Protein AF-A7T7J9-F1 (afdb_monomer_lite)

InterPro domains:
  IPR000941 Enolase [PTHR11902] (1-49)
  IPR020810 Enolase, C-terminal TIM barrel domain [PF00113] (18-50)
  IPR036849 Enolase-like, C-terminal domain superfamily [G3DSA:3.20.20.120] (3-50)
  IPR036849 Enolase-like, C-terminal domain superfamily [SSF51604] (18-49)

Radius of gyration: 17.43 Å; chains: 1; bounding box: 34×29×42 Å

Sequence (50 aa):
QGVPLYKYIAGLAGNNQVILPVPAFNVINGGSHAGNKLAMQEFMLLPTGV

Secondary structure (DSSP, 8-state):
--S-HHHHHHHHTT-----PPPP-EEEEE-GGG-SSS--SSEEEE-----

pLDDT: mean 96.19, std 6.79, range [61.91, 98.81]

Structure (mmCIF, N/CA/C/O backbone):
data_AF-A7T7J9-F1
#
_entry.id   AF-A7T7J9-F1
#
loop_
_atom_site.group_PDB
_atom_site.id
_atom_site.type_symbol
_atom_site.label_atom_id
_atom_site.label_alt_id
_atom_site.label_comp_id
_atom_site.label_asym_id
_atom_site.label_entity_id
_atom_site.label_seq_id
_atom_site.pdbx_PDB_ins_code
_atom_site.Cartn_x
_atom_site.Cartn_y
_atom_site.Cartn_z
_atom_site.occupancy
_atom_site.B_iso_or_equiv
_atom_site.auth_seq_id
_atom_site.auth_comp_id
_atom_site.auth_asym_id
_atom_site.auth_atom_id
_atom_site.pdbx_PDB_model_num
ATOM 1 N N . GLN A 1 1 ? -15.497 14.841 19.443 1.00 65.25 1 GLN A N 1
ATOM 2 C CA . GLN A 1 1 ? -15.320 13.471 19.970 1.00 65.25 1 GLN A CA 1
ATOM 3 C C . GLN A 1 1 ? -13.825 13.284 20.207 1.00 65.25 1 GLN A C 1
ATOM 5 O O . GLN A 1 1 ? -13.077 13.412 19.251 1.00 65.25 1 GLN A O 1
ATOM 10 N N . GLY A 1 2 ? -13.358 13.110 21.446 1.00 94.25 2 GLY A N 1
ATOM 11 C CA . GLY A 1 2 ? -11.923 12.979 21.772 1.00 94.25 2 GLY A CA 1
ATOM 12 C C . GLY A 1 2 ? -11.340 11.608 21.408 1.00 94.25 2 GLY A C 1
ATOM 13 O O . GLY A 1 2 ? -10.731 10.961 22.251 1.00 94.25 2 GLY A O 1
ATOM 14 N N . VAL A 1 3 ? -11.602 11.127 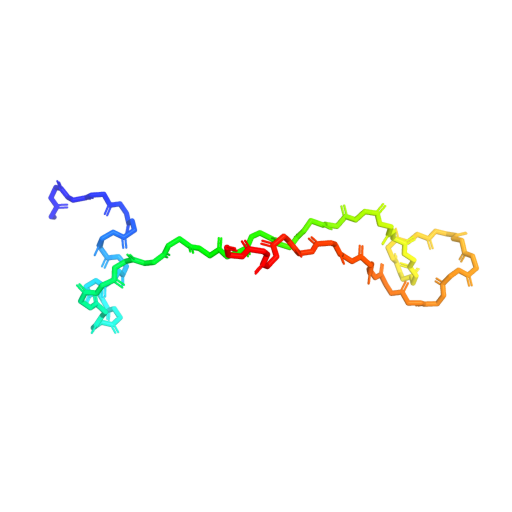20.190 1.00 97.00 3 VAL A N 1
ATOM 15 C CA . VAL A 1 3 ? -11.214 9.789 19.719 1.00 97.00 3 VAL A CA 1
ATOM 16 C C . VAL A 1 3 ? -10.088 9.873 18.681 1.00 97.00 3 VAL A C 1
ATOM 18 O O . VAL A 1 3 ? -10.008 10.864 17.954 1.00 97.00 3 VAL A O 1
ATOM 21 N N . PRO A 1 4 ? -9.235 8.838 18.555 1.00 97.81 4 PRO A N 1
ATOM 22 C CA . PRO A 1 4 ? -8.258 8.748 17.472 1.00 97.81 4 PRO A CA 1
ATOM 23 C C . PRO A 1 4 ? -8.908 8.844 16.084 1.00 97.81 4 PRO A C 1
ATOM 25 O O . PRO A 1 4 ? -9.989 8.290 15.867 1.00 97.81 4 PRO A O 1
ATOM 28 N N . LEU A 1 5 ? -8.216 9.470 15.125 1.00 97.25 5 LEU A N 1
ATOM 29 C CA . LEU A 1 5 ? -8.737 9.728 13.774 1.00 97.25 5 LEU A CA 1
ATOM 30 C C . LEU A 1 5 ? -9.273 8.465 13.078 1.00 97.25 5 LEU A C 1
ATOM 32 O O . LEU A 1 5 ? -10.368 8.493 12.523 1.00 97.25 5 LEU A O 1
ATOM 36 N N . TYR A 1 6 ? -8.558 7.338 13.161 1.00 97.56 6 TYR A N 1
ATOM 37 C CA . TYR A 1 6 ? -9.000 6.086 12.534 1.00 97.56 6 TYR A CA 1
ATOM 38 C C . TYR A 1 6 ? -10.332 5.564 13.109 1.00 97.56 6 TYR A C 1
ATOM 40 O O . TYR A 1 6 ? -11.127 4.987 12.373 1.00 97.56 6 TYR A O 1
ATOM 48 N N . LYS A 1 7 ? -10.617 5.805 14.402 1.00 97.25 7 LYS A N 1
ATOM 49 C CA . LYS A 1 7 ? -11.898 5.439 15.033 1.00 97.25 7 LYS A CA 1
ATOM 50 C C . LYS A 1 7 ? -13.024 6.378 14.620 1.00 97.25 7 LYS A C 1
ATOM 52 O O . LYS A 1 7 ? -14.143 5.920 14.420 1.00 97.25 7 LYS A O 1
ATOM 57 N N . TYR A 1 8 ? -12.731 7.671 14.478 1.00 97.25 8 TYR A N 1
ATOM 58 C CA . TYR A 1 8 ? -13.701 8.635 13.957 1.00 97.25 8 TYR A CA 1
ATOM 59 C C . TYR A 1 8 ? -14.134 8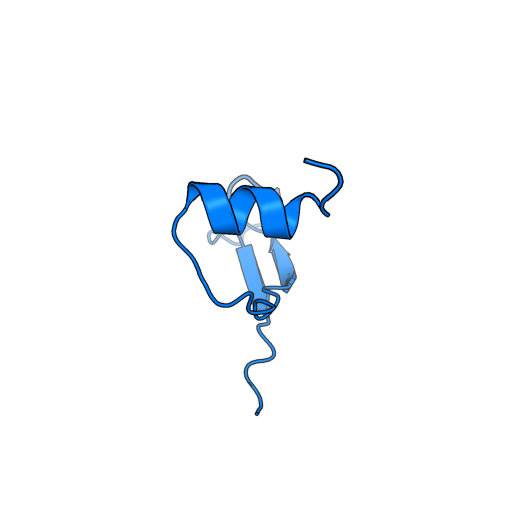.264 12.531 1.00 97.25 8 TYR A C 1
ATOM 61 O O . TYR A 1 8 ? -15.328 8.179 12.257 1.00 97.25 8 TYR A O 1
ATOM 69 N N . ILE A 1 9 ? -13.171 7.950 11.655 1.00 97.69 9 ILE A N 1
ATOM 70 C CA . ILE A 1 9 ? -13.441 7.493 10.283 1.00 97.69 9 ILE A CA 1
ATOM 71 C C . ILE A 1 9 ? -14.243 6.185 10.286 1.00 97.69 9 ILE A C 1
ATOM 73 O O . ILE A 1 9 ? -15.220 6.078 9.550 1.00 97.69 9 ILE A O 1
ATOM 77 N N . ALA A 1 10 ? -13.882 5.216 11.134 1.00 97.81 10 ALA A N 1
ATOM 78 C CA . ALA A 1 10 ? -14.627 3.963 11.256 1.00 97.81 10 ALA A CA 1
ATOM 79 C C . ALA A 1 10 ? -16.098 4.203 11.649 1.00 97.81 10 ALA A C 1
ATOM 81 O O . ALA A 1 10 ? -16.991 3.636 11.026 1.00 97.81 10 ALA A O 1
ATOM 82 N N . GLY A 1 11 ? -16.357 5.107 12.602 1.00 96.81 11 GLY A N 1
ATOM 83 C CA . GLY A 1 11 ? -17.714 5.492 12.996 1.00 96.81 11 GLY A CA 1
ATOM 84 C C . GLY A 1 11 ? -18.511 6.153 11.868 1.00 96.81 11 GLY A C 1
ATOM 85 O O . GLY A 1 11 ? -19.662 5.787 11.646 1.00 96.81 11 GLY A O 1
ATOM 86 N N . LEU A 1 12 ? -17.897 7.073 11.111 1.00 97.88 12 LEU A N 1
ATOM 87 C CA . LEU A 1 12 ? -18.528 7.683 9.931 1.00 97.88 12 LEU A CA 1
ATOM 88 C C . LEU A 1 12 ? -18.867 6.651 8.845 1.00 97.88 12 LEU A C 1
ATOM 90 O O . LEU A 1 12 ? -19.882 6.788 8.169 1.00 97.88 12 LEU A O 1
ATOM 94 N N . ALA A 1 13 ? -18.028 5.627 8.683 1.00 97.94 13 ALA A N 1
ATOM 95 C CA . ALA A 1 13 ? -18.205 4.564 7.697 1.00 97.94 13 ALA A CA 1
ATOM 96 C C . ALA A 1 13 ? -19.114 3.410 8.172 1.00 97.94 13 ALA A C 1
ATOM 98 O O . ALA A 1 13 ? -19.300 2.449 7.430 1.00 97.94 13 ALA A O 1
ATOM 99 N N . GLY A 1 14 ? -19.644 3.457 9.402 1.00 97.69 14 GLY A N 1
ATOM 100 C CA . GLY A 1 14 ? -20.415 2.351 9.986 1.00 97.69 14 GLY A CA 1
ATOM 101 C C . GLY A 1 14 ? -19.591 1.078 10.225 1.00 97.69 14 GLY A C 1
ATOM 102 O O . GLY A 1 14 ? -20.150 -0.015 10.304 1.00 97.69 14 GLY A O 1
ATOM 103 N N . ASN A 1 15 ? -18.264 1.199 10.311 1.00 97.44 15 ASN A N 1
ATOM 104 C CA . ASN A 1 15 ? -17.372 0.074 10.538 1.00 97.44 15 ASN A CA 1
ATOM 105 C C . ASN A 1 15 ? -17.124 -0.134 12.039 1.00 97.44 15 ASN A C 1
ATOM 107 O O . ASN A 1 15 ? -16.507 0.692 12.713 1.00 97.44 15 ASN A O 1
ATOM 111 N N . ASN A 1 16 ? -17.560 -1.286 12.542 1.00 93.38 16 ASN A N 1
ATOM 112 C CA . ASN A 1 16 ? -17.458 -1.647 13.954 1.00 93.38 16 ASN A CA 1
ATOM 113 C C . ASN A 1 16 ? -16.124 -2.321 14.314 1.00 93.38 16 ASN A C 1
ATOM 115 O O . ASN A 1 16 ? -15.829 -2.490 15.497 1.00 93.38 16 ASN A O 1
ATOM 119 N N . GLN A 1 17 ? -15.313 -2.703 13.322 1.00 96.31 17 GLN A N 1
ATOM 120 C CA . GLN A 1 17 ? -14.045 -3.394 13.532 1.00 96.31 17 GLN A CA 1
ATOM 121 C C . GLN A 1 17 ? -12.924 -2.753 12.713 1.00 96.31 17 GLN A C 1
ATOM 123 O O . GLN A 1 17 ? -12.938 -2.722 11.485 1.00 96.31 17 GLN A O 1
ATOM 128 N N . VAL A 1 18 ? -11.903 -2.264 13.413 1.00 97.06 18 VAL A N 1
ATOM 129 C CA . VAL A 1 18 ? -10.695 -1.739 12.774 1.00 97.06 18 VAL A CA 1
ATOM 130 C C . VAL A 1 18 ? -9.753 -2.901 12.487 1.00 97.06 18 VAL A C 1
ATOM 132 O O . VAL A 1 18 ? -9.419 -3.666 13.390 1.00 97.06 18 VAL A O 1
ATOM 135 N N . ILE A 1 19 ? -9.315 -3.006 11.235 1.00 96.94 19 ILE A N 1
ATOM 136 C CA . ILE A 1 19 ? -8.386 -4.030 10.756 1.00 96.94 19 ILE A CA 1
ATOM 137 C C . ILE A 1 19 ? -7.145 -3.315 10.224 1.00 96.94 19 ILE A C 1
ATOM 139 O O . ILE A 1 19 ? -7.263 -2.321 9.504 1.00 96.94 19 ILE A O 1
ATOM 143 N N . LEU A 1 20 ? -5.959 -3.803 10.587 1.00 97.00 20 LEU A N 1
ATOM 144 C CA . LEU A 1 20 ? -4.719 -3.332 9.974 1.00 97.00 20 LEU A CA 1
ATOM 145 C C . LEU A 1 20 ? -4.585 -3.938 8.567 1.00 97.00 20 LEU A C 1
ATOM 147 O O . LEU A 1 20 ? -4.737 -5.153 8.427 1.00 97.00 20 LEU A O 1
ATOM 151 N N . PRO A 1 21 ? -4.320 -3.132 7.525 1.00 96.75 21 PRO A N 1
ATOM 152 C CA . PRO A 1 21 ? -4.180 -3.645 6.168 1.00 96.75 21 PRO A CA 1
ATOM 153 C C . PRO A 1 21 ? -2.841 -4.368 5.976 1.00 96.75 21 PRO A C 1
ATOM 155 O O . PRO A 1 21 ? -1.845 -4.036 6.622 1.0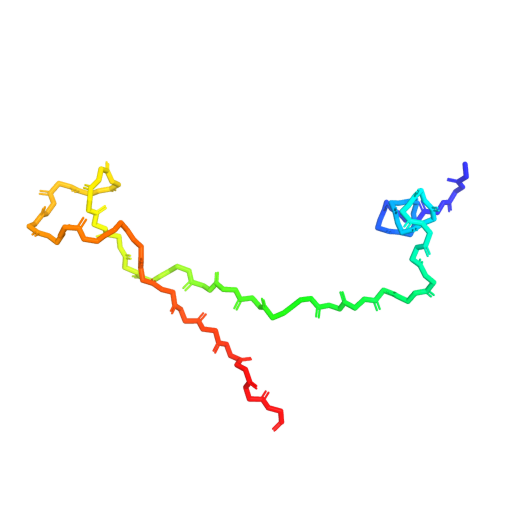0 96.75 21 PRO A O 1
ATOM 158 N N . VAL A 1 22 ? -2.796 -5.301 5.022 1.00 98.06 22 VAL A N 1
ATOM 159 C CA . VAL A 1 22 ? -1.522 -5.811 4.494 1.00 98.06 22 VAL A CA 1
ATOM 160 C C . VAL A 1 22 ? -0.835 -4.673 3.731 1.00 98.06 22 VAL A C 1
ATOM 162 O O . VAL A 1 22 ? -1.464 -4.074 2.853 1.00 98.06 22 VAL A O 1
ATOM 165 N N . PRO A 1 23 ? 0.433 -4.349 4.028 1.00 98.00 23 PRO A N 1
ATOM 166 C CA . PRO A 1 23 ? 1.151 -3.331 3.278 1.00 98.00 23 PRO A CA 1
ATOM 167 C C . PRO A 1 23 ? 1.508 -3.839 1.874 1.00 98.00 23 PRO A C 1
ATOM 169 O O . PRO A 1 23 ? 2.012 -4.948 1.715 1.00 98.00 23 PRO A O 1
ATOM 172 N N . ALA A 1 24 ? 1.288 -3.009 0.855 1.00 98.44 24 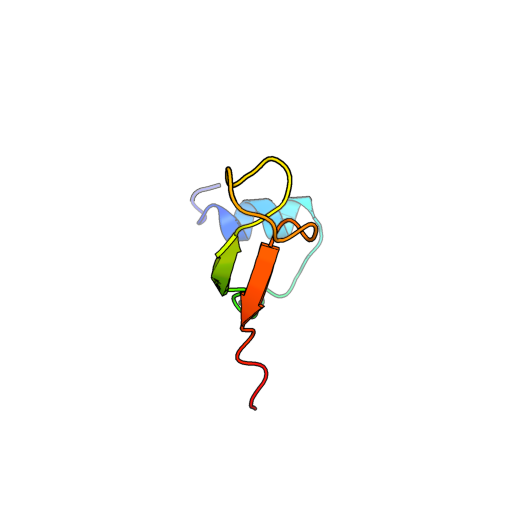ALA A N 1
ATOM 173 C CA . ALA A 1 24 ? 1.805 -3.232 -0.491 1.00 98.44 24 ALA A CA 1
ATOM 174 C C . ALA A 1 24 ? 3.044 -2.353 -0.695 1.00 98.44 24 ALA A C 1
ATOM 176 O O . ALA A 1 24 ? 2.940 -1.137 -0.856 1.00 98.44 24 ALA A O 1
ATOM 177 N N . PHE A 1 25 ? 4.228 -2.958 -0.632 1.00 98.50 25 PHE A N 1
ATOM 178 C CA . PHE A 1 25 ? 5.491 -2.236 -0.744 1.00 98.50 25 PHE A CA 1
ATOM 179 C C . PHE A 1 25 ? 5.900 -2.110 -2.205 1.00 98.50 25 PHE A C 1
ATOM 181 O O . PHE A 1 25 ? 6.211 -3.116 -2.837 1.00 98.50 25 PHE A O 1
ATOM 188 N N . ASN A 1 26 ? 5.937 -0.888 -2.734 1.00 98.38 26 ASN A N 1
ATOM 189 C CA . ASN A 1 26 ? 6.525 -0.624 -4.045 1.00 98.38 26 ASN A CA 1
ATOM 190 C C . ASN A 1 26 ? 8.042 -0.879 -3.999 1.00 98.38 26 ASN A C 1
ATOM 192 O O . ASN A 1 26 ? 8.741 -0.325 -3.149 1.00 98.38 26 ASN A O 1
ATOM 196 N N . VAL A 1 27 ? 8.532 -1.729 -4.904 1.00 98.44 27 VAL A N 1
ATOM 197 C CA . VAL A 1 27 ? 9.951 -2.107 -4.988 1.00 98.44 27 VAL A CA 1
ATOM 198 C C . VAL A 1 27 ? 10.586 -1.809 -6.346 1.00 98.44 27 VAL A C 1
ATOM 200 O O . VAL A 1 27 ? 11.804 -1.652 -6.416 1.00 98.44 27 VAL A O 1
ATOM 203 N N . ILE A 1 28 ? 9.800 -1.725 -7.425 1.00 98.50 28 ILE A N 1
ATOM 204 C CA . ILE A 1 28 ? 10.291 -1.419 -8.776 1.00 98.50 28 ILE A CA 1
ATOM 205 C C . ILE A 1 28 ? 9.291 -0.505 -9.482 1.00 98.50 28 ILE A C 1
ATOM 207 O O . ILE A 1 28 ? 8.102 -0.814 -9.547 1.00 98.50 28 ILE A O 1
ATOM 211 N N . ASN A 1 29 ? 9.814 0.563 -10.091 1.00 98.75 29 ASN A N 1
ATOM 212 C CA . ASN A 1 29 ? 9.057 1.503 -10.914 1.00 98.75 29 ASN A CA 1
ATOM 213 C C . ASN A 1 29 ? 9.409 1.376 -12.407 1.00 98.75 29 ASN A C 1
ATOM 215 O O . ASN A 1 29 ? 10.569 1.164 -12.783 1.00 98.75 29 ASN A O 1
ATOM 219 N N . GLY A 1 30 ? 8.403 1.577 -13.249 1.00 98.56 30 GLY A N 1
ATOM 220 C CA . GLY A 1 30 ? 8.482 1.674 -14.705 1.00 98.56 30 GLY A CA 1
ATOM 221 C C . GLY A 1 30 ? 7.425 2.646 -15.238 1.00 98.56 30 GLY A C 1
ATOM 222 O O . GLY A 1 30 ? 6.924 3.506 -14.510 1.00 98.56 30 GLY A O 1
ATOM 223 N N . GLY A 1 31 ? 7.065 2.520 -16.511 1.00 98.31 31 GLY A N 1
ATOM 224 C CA . GLY A 1 31 ? 6.045 3.345 -17.155 1.00 98.31 31 GLY A CA 1
ATOM 225 C C . GLY A 1 31 ? 6.367 4.839 -17.074 1.00 98.31 31 GLY A C 1
ATOM 226 O O . GLY A 1 31 ? 7.509 5.256 -17.232 1.00 98.31 31 GLY A O 1
ATOM 227 N N . SER A 1 32 ? 5.361 5.665 -16.792 1.00 98.19 32 SER A N 1
ATOM 228 C CA . SER A 1 32 ? 5.546 7.113 -16.609 1.00 98.19 32 SER A CA 1
ATOM 229 C C . SER A 1 32 ? 6.327 7.479 -15.340 1.00 98.19 32 SER A C 1
ATOM 231 O O . SER A 1 32 ? 6.781 8.614 -15.212 1.00 98.19 32 SER A O 1
ATOM 233 N N . HIS A 1 33 ? 6.493 6.537 -14.407 1.00 97.38 33 HIS A N 1
ATOM 234 C CA . HIS A 1 33 ? 7.174 6.755 -13.132 1.00 97.38 33 HIS A CA 1
ATOM 235 C C . HIS A 1 33 ? 8.695 6.533 -13.229 1.00 97.38 33 HIS A C 1
ATOM 237 O O . HIS A 1 33 ? 9.412 6.824 -12.271 1.00 97.38 33 HIS A O 1
ATOM 243 N N . ALA A 1 34 ? 9.216 6.044 -14.365 1.00 97.62 34 ALA A N 1
ATOM 244 C CA . ALA A 1 34 ? 10.654 5.887 -14.584 1.00 97.62 34 ALA A CA 1
ATOM 245 C C . ALA A 1 34 ? 11.053 5.970 -16.068 1.00 97.62 34 ALA A C 1
ATOM 247 O O . ALA A 1 34 ? 10.399 5.416 -16.938 1.00 97.62 34 ALA A O 1
ATOM 248 N N . GLY A 1 35 ? 12.209 6.574 -16.362 1.00 97.56 35 GLY A N 1
ATOM 249 C CA . GLY A 1 35 ? 12.759 6.688 -17.726 1.00 97.56 35 GLY A CA 1
ATOM 250 C C . GLY A 1 35 ? 13.425 5.415 -18.270 1.00 97.56 35 GLY A C 1
ATOM 251 O O . GLY A 1 35 ? 14.358 5.505 -19.067 1.00 97.56 35 GLY A O 1
ATOM 252 N N . ASN A 1 36 ? 13.026 4.235 -17.792 1.00 97.69 36 ASN A N 1
ATOM 253 C CA . ASN A 1 36 ? 13.587 2.952 -18.212 1.00 97.69 36 ASN A CA 1
ATOM 254 C C . ASN A 1 36 ? 12.676 2.266 -19.255 1.00 97.69 36 ASN A C 1
ATOM 256 O O . ASN A 1 36 ? 11.646 2.796 -19.656 1.00 97.69 36 ASN A O 1
ATOM 260 N N . LYS A 1 37 ? 13.074 1.085 -19.745 1.00 98.31 37 LYS A N 1
ATOM 261 C CA . LYS A 1 37 ? 12.308 0.345 -20.770 1.00 98.31 37 LYS A CA 1
ATOM 262 C C . LYS A 1 37 ? 11.140 -0.474 -20.203 1.00 98.31 37 LYS A C 1
ATOM 264 O O . LYS A 1 37 ? 10.448 -1.143 -20.967 1.00 98.31 37 LYS A O 1
ATOM 269 N N . LEU A 1 38 ? 10.953 -0.494 -18.884 1.00 98.31 38 LEU A N 1
ATOM 270 C CA . LEU A 1 38 ? 9.913 -1.288 -18.243 1.00 98.31 38 LEU A CA 1
ATOM 271 C C . LEU A 1 38 ? 8.563 -0.598 -18.446 1.00 98.31 38 LEU A C 1
ATOM 273 O O . LEU A 1 38 ? 8.352 0.495 -17.938 1.00 98.31 38 LEU A O 1
ATOM 277 N N . ALA A 1 39 ? 7.650 -1.224 -19.189 1.00 98.00 39 ALA A N 1
ATOM 278 C CA . ALA A 1 39 ? 6.364 -0.606 -19.523 1.00 98.00 39 ALA A CA 1
ATOM 279 C C . ALA A 1 39 ? 5.389 -0.534 -18.331 1.00 98.00 39 ALA A C 1
ATOM 281 O O . ALA A 1 39 ? 4.637 0.429 -18.207 1.00 98.00 39 ALA A O 1
ATOM 282 N N . MET A 1 40 ? 5.395 -1.552 -17.464 1.00 98.62 40 MET A N 1
ATOM 283 C CA . MET A 1 40 ? 4.535 -1.613 -16.276 1.00 98.62 40 MET A CA 1
ATOM 284 C C . MET A 1 40 ? 4.971 -0.577 -15.238 1.00 98.62 40 MET A C 1
ATOM 286 O O . MET A 1 40 ? 6.166 -0.417 -14.998 1.00 98.62 40 MET A O 1
ATOM 290 N N . GLN A 1 41 ? 4.005 0.106 -14.620 1.00 98.69 41 GLN A N 1
ATOM 291 C CA . GLN A 1 41 ? 4.282 1.278 -13.788 1.00 98.69 41 GLN A CA 1
ATOM 292 C C . GLN A 1 41 ? 4.899 0.925 -12.432 1.00 98.69 41 GLN A C 1
ATOM 294 O O . GLN A 1 41 ? 5.851 1.575 -12.012 1.00 98.69 41 GLN A O 1
ATOM 299 N N . GLU A 1 42 ? 4.380 -0.096 -11.750 1.00 98.56 42 GLU A N 1
ATOM 300 C CA . GLU A 1 42 ? 4.789 -0.440 -10.387 1.00 98.56 42 GLU A CA 1
ATOM 301 C C . GLU A 1 42 ? 4.733 -1.953 -10.178 1.00 98.56 42 GLU A C 1
ATOM 303 O O . GLU A 1 42 ? 3.801 -2.624 -10.625 1.00 98.56 42 GLU A O 1
ATOM 308 N N . PHE A 1 43 ? 5.724 -2.482 -9.465 1.00 98.62 43 PHE A N 1
ATOM 309 C CA . PHE A 1 43 ? 5.725 -3.846 -8.950 1.00 98.62 43 PHE A CA 1
ATOM 310 C C . PHE A 1 43 ? 5.842 -3.780 -7.435 1.00 98.62 43 PHE A C 1
ATOM 312 O O . PHE A 1 43 ? 6.734 -3.117 -6.895 1.00 98.62 43 PHE A O 1
ATOM 319 N N . MET A 1 44 ? 4.931 -4.471 -6.755 1.00 98.81 44 MET A N 1
ATOM 320 C CA . MET A 1 44 ? 4.807 -4.419 -5.305 1.00 98.81 44 MET A CA 1
ATOM 321 C C . MET A 1 44 ? 4.978 -5.801 -4.679 1.00 98.81 44 MET A C 1
ATOM 323 O O . MET A 1 44 ? 4.585 -6.809 -5.265 1.00 98.81 44 MET A O 1
ATOM 327 N N . LEU A 1 45 ? 5.520 -5.834 -3.462 1.00 98.19 45 LEU A N 1
ATOM 328 C CA . LEU A 1 45 ? 5.536 -7.016 -2.602 1.00 98.19 45 LEU A CA 1
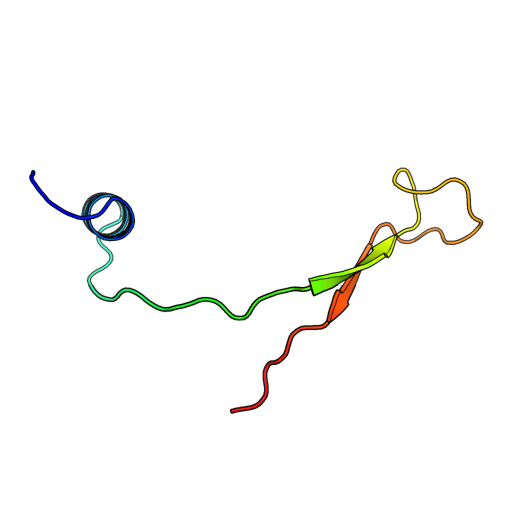ATOM 329 C C . LEU A 1 45 ? 4.501 -6.866 -1.489 1.00 98.19 45 LEU A C 1
ATOM 331 O O . LEU A 1 45 ? 4.450 -5.837 -0.814 1.00 98.19 45 LEU A O 1
ATOM 335 N N . LEU A 1 46 ? 3.692 -7.906 -1.295 1.00 98.44 46 LEU A N 1
ATOM 336 C CA . LEU A 1 46 ? 2.677 -7.974 -0.250 1.00 98.44 46 LEU A CA 1
ATOM 337 C C . LEU A 1 46 ? 3.008 -9.158 0.675 1.00 98.44 46 LEU A C 1
ATOM 339 O O . LEU A 1 46 ? 2.998 -10.299 0.207 1.00 98.44 46 LEU A O 1
ATOM 343 N N . PRO A 1 47 ? 3.300 -8.938 1.969 1.00 97.50 47 PRO A N 1
ATOM 344 C CA . PRO A 1 47 ? 3.527 -10.020 2.917 1.00 97.50 47 PRO A CA 1
ATOM 345 C C . PRO A 1 47 ? 2.181 -10.594 3.378 1.00 97.50 47 PRO A C 1
ATOM 347 O O . PRO A 1 47 ? 1.671 -10.248 4.438 1.00 97.50 47 PRO A O 1
ATOM 350 N N . THR A 1 48 ? 1.584 -11.465 2.565 1.00 96.94 48 THR A N 1
ATOM 351 C CA . THR A 1 48 ? 0.281 -12.093 2.859 1.00 96.94 48 THR A CA 1
ATOM 352 C C . THR A 1 48 ? 0.384 -13.332 3.747 1.00 96.94 48 THR A C 1
ATOM 354 O O . THR A 1 48 ? -0.628 -13.985 3.989 1.00 96.94 48 THR A O 1
ATOM 357 N N . GLY A 1 49 ? 1.596 -13.700 4.172 1.00 91.88 49 GLY A N 1
ATOM 358 C CA . GLY A 1 49 ? 1.821 -14.841 5.054 1.00 91.88 49 GLY A CA 1
ATOM 359 C C . GLY A 1 49 ? 1.070 -14.662 6.372 1.00 91.88 49 GLY A C 1
ATOM 360 O O . GLY A 1 49 ? 1.234 -13.637 7.033 1.00 91.88 49 GLY A O 1
ATOM 361 N N . VAL A 1 50 ? 0.250 -15.661 6.702 1.00 61.91 50 VAL A N 1
ATOM 362 C CA . VAL A 1 50 ? -0.450 -15.839 7.983 1.00 61.91 50 VAL A CA 1
ATOM 363 C C . VAL A 1 50 ? 0.286 -16.837 8.859 1.00 61.91 50 VAL A C 1
ATOM 365 O O . VAL A 1 50 ? 0.842 -17.807 8.295 1.00 61.91 50 VAL A O 1
#

Foldseek 3Di:
DPDDPQVVVCVVVVHPDDDDDFDWAWDDADPPCDPDPDNDGTDTDTPPDD

Organism: Nematostella vectensis (NCBI:txid45351)

=== Feature glossary ===
The record interleaves many kinds of information about one protein. Here is each kind framed as the question it answers.

Q: What does the local fold look like, residue by residue?
A: A 3Di character summarizes, for each residue, the relative orientation of the Cα frame of its nearest spatial neighbor. Because it encodes fold topology rather than chemistry, 3Di alignments detect remote structural similarity that sequence alignment misses.

Q: Which residues are in helices, strands, or loops?
A: Secondary structure is the local, repeating backbone conformation. DSSP classifies it into eight states by reading the hydrogen-bond network: three helix types (H, G, I), two β types (E, B), two non-regular types (T, S), and unstructured coil (-).

Q: How big and how compact is the whole molecule?
A: Three whole-structure scalars: the radius of gyration (RMS distance of Cα from centroid, in Å), the count of Cα–Cα contacts (pairs closer than 8 Å and separated by more than four residues in sequence — i.e. tertiary, not local, contacts), and the bounding-box dimensions. Together they distinguish compact globular folds from extended fibres or disordered chains.

Q: How confident is the AlphaFold model at each residue?
A: For AlphaFold models, the B-factor field carries pLDDT — the model's own estimate of local accuracy on a 0–100 scale. Regions with pLDDT<50 should be treated as essentially unmodeled; they often correspond to intrinsically disordered segments.

Q: What family and function is it annotated with?
A: Functional annotations link the protein to curated databases. InterPro entries identify conserved domains and families by matching the sequence against member-database signatures (Pfam, PROSITE, CDD, …). Gene Ontology (GO) terms describe molecular function, biological process, and cellular component in a controlled vocabulary. CATH places the structure in a hierarchical fold classification (Class/Architecture/Topology/Homologous-superfamily). The organism is the source species.

Q: What known structures does this most resemble?
A: Nearest PDB neighbors are the top structural matches found by Foldseek when searching this structure against the entire Protein Data Bank. Each hit reports a TM-score (0 to 1; >0.5 almost always implies the same fold) and an E-value. These are *structural* homologs — they may share no detectable sequence similarity.

Q: Which residues are buried vs exposed?
A: Solvent-accessible surface area (SASA) is the area in Å² traced out by the centre of a 1.4 Å probe sphere (a water molecule) rolled over the protein's van der Waals surface (Shrake–Rupley / Lee–Richards construction). Buried residues have near-zero SASA; fully exposed residues can exceed 200 Å². The total SASA scales roughly with the number of surface residues.

Q: What are the backbone torsion angles?
A: φ (phi) and ψ (psi) are the two rotatable backbone dihedrals per residue: φ is the C(i-1)–N–Cα–C torsion, ψ is the N–Cα–C–N(i+1) torsion, both in degrees on (−180°, 180°]. α-helical residues cluster near (−60°, −45°); β-strand residues near (−120°, +130°). A Ramachandran plot is simply a scatter of (φ, ψ) for every residue.

Q: Are the domains correctly placed relative to each other?
A: Predicted aligned error is AlphaFold's pairwise confidence. Unlike pLDDT (per-residue), PAE is per-residue-pair and captures whether two parts of the structure are correctly placed relative to each other. Units are ångströms of expected positional error.

Q: What if only a Cα trace is available?
A: P-SEA three-state annotation labels each residue as helix, strand, or coil based purely on the geometry of the Cα trace. It serves as a fallback when the full backbone (and thus DSSP) is unavailable.

Q: What is the amino-acid chain?
A: This is the polypeptide sequence — one letter per residue, N-terminus first. Length ranges from a few dozen residues for small domains to over a thousand for large multi-domain proteins.

Q: What do the rendered images show?
A: The six renders are orthographic views along the three Cartesian axes in both directions. Representation (cartoon, sticks, or surface) and color scheme (sequence-rainbow or by-chain) vary across proteins so the training set covers all the common visualization conventions.

Q: What do the diagnostic plots show?
A: Plot images: a contact map (which residues are close in 3D, as an N×N binary image), a Ramachandran scatter (backbone torsion angles, revealing secondary-structure composition at a glance), and — for AlphaFold structures — a PAE heatmap (pairwise prediction con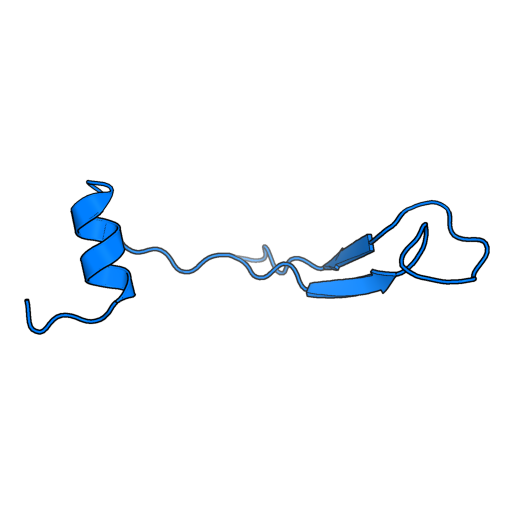fidence).

Q: How mobile is each atom in the crystal?
A: B-factor (Debye–Waller factor) reflects atomic displacement in the crystal lattice. It is an experimental observable (units Å²), not a prediction; low values mean the atom is pinned down, high values mean it moves or is heterogeneous across the crystal.

Q: Where is each backbone atom in 3D?
A: The mmCIF table is the protein's shape written out atom by atom. For each backbone N, Cα, C, and carbonyl O, it records an (x, y, z) coordinate triple in Å plus the residue type, chain letter, and residue number.